Protein AF-A0AAW8FX97-F1 (afdb_monomer_lite)

InterPro domains:
  IPR025711 PepSY domain [PF03413] (99-165)

pLDDT: mean 86.48, std 13.55, range [37.0, 98.06]

Organism: NCBI:txid58343

Structure (mmCIF, N/CA/C/O backbone):
data_AF-A0AAW8FX97-F1
#
_entry.id   AF-A0AAW8FX97-F1
#
loop_
_atom_site.group_PDB
_atom_site.id
_atom_site.type_symbol
_atom_site.label_atom_id
_atom_site.label_alt_id
_atom_site.label_comp_id
_atom_site.label_asym_id
_atom_site.label_entity_id
_atom_site.label_seq_id
_atom_site.pdbx_PDB_ins_code
_atom_site.Cartn_x
_atom_site.Cartn_y
_atom_site.Cartn_z
_atom_site.occupancy
_atom_site.B_iso_or_equiv
_atom_site.auth_seq_id
_atom_site.auth_comp_id
_atom_site.auth_asym_id
_atom_site.auth_atom_id
_atom_site.pdbx_PDB_model_num
ATOM 1 N N . MET A 1 1 ? 37.897 -12.366 -29.169 1.00 37.00 1 MET A N 1
ATOM 2 C CA . MET A 1 1 ? 37.181 -12.340 -27.876 1.00 37.00 1 MET A CA 1
ATOM 3 C C . MET A 1 1 ? 36.766 -10.906 -27.599 1.00 37.00 1 MET A C 1
ATOM 5 O O . MET A 1 1 ? 37.643 -10.086 -27.374 1.00 37.00 1 MET A O 1
ATOM 9 N N . ARG A 1 2 ? 35.472 -10.577 -27.698 1.00 37.03 2 ARG A N 1
ATOM 10 C CA . ARG A 1 2 ? 34.948 -9.318 -27.146 1.00 37.03 2 ARG A CA 1
ATOM 11 C C . ARG A 1 2 ? 34.886 -9.496 -25.631 1.00 37.03 2 ARG A C 1
ATOM 13 O O . ARG A 1 2 ? 34.321 -10.490 -25.183 1.00 37.03 2 ARG A O 1
ATOM 20 N N . GLN A 1 3 ? 35.508 -8.594 -24.878 1.00 39.25 3 GLN A N 1
ATOM 21 C CA . GLN A 1 3 ? 35.280 -8.499 -23.439 1.00 39.25 3 GLN A CA 1
ATOM 22 C C . GLN A 1 3 ? 33.790 -8.229 -23.212 1.00 39.25 3 GLN A C 1
ATOM 24 O O . GLN A 1 3 ? 33.227 -7.335 -23.845 1.00 39.25 3 GLN A O 1
ATOM 29 N N . ALA A 1 4 ? 33.159 -9.023 -22.349 1.00 41.22 4 ALA A N 1
ATOM 30 C CA . ALA A 1 4 ? 31.892 -8.648 -21.749 1.00 41.22 4 ALA A CA 1
ATOM 31 C C . ALA A 1 4 ? 32.165 -7.388 -20.918 1.00 41.22 4 ALA A C 1
ATOM 33 O O . ALA A 1 4 ? 32.989 -7.428 -20.006 1.00 41.22 4 ALA A O 1
ATOM 34 N N . GLN A 1 5 ? 31.560 -6.260 -21.288 1.00 44.06 5 GLN A N 1
ATOM 35 C CA . GLN A 1 5 ? 31.453 -5.140 -20.360 1.00 44.06 5 GLN A CA 1
ATOM 36 C C . GLN A 1 5 ? 30.650 -5.638 -19.157 1.00 44.06 5 GLN A C 1
ATOM 38 O O . GLN A 1 5 ? 29.579 -6.216 -19.349 1.00 44.06 5 GLN A O 1
ATOM 43 N N . ASP A 1 6 ? 31.165 -5.424 -17.947 1.00 42.94 6 ASP A N 1
ATOM 44 C CA . ASP A 1 6 ? 30.379 -5.562 -16.723 1.00 42.94 6 ASP A CA 1
ATOM 45 C C . ASP A 1 6 ? 29.140 -4.667 -16.856 1.00 42.94 6 ASP A C 1
ATOM 47 O O . ASP A 1 6 ? 29.234 -3.437 -16.828 1.00 42.94 6 ASP A O 1
ATOM 51 N N . SER A 1 7 ? 27.967 -5.276 -17.058 1.00 52.16 7 SER A N 1
ATOM 52 C CA . SER A 1 7 ? 26.721 -4.555 -17.357 1.00 52.16 7 SER A CA 1
ATOM 53 C C . SER A 1 7 ? 26.164 -3.779 -16.157 1.00 52.16 7 SER A C 1
ATOM 55 O O . SER A 1 7 ? 25.128 -3.134 -16.268 1.00 52.16 7 SER A O 1
ATOM 57 N N . THR A 1 8 ? 26.844 -3.828 -15.011 1.00 53.19 8 THR A N 1
ATOM 58 C CA . THR A 1 8 ? 26.441 -3.214 -13.740 1.00 53.19 8 THR A CA 1
ATOM 59 C C . THR A 1 8 ? 27.075 -1.839 -13.504 1.00 53.19 8 THR A C 1
ATOM 61 O O . THR A 1 8 ? 26.704 -1.156 -12.558 1.00 53.19 8 THR A O 1
ATOM 64 N N . SER A 1 9 ? 28.011 -1.388 -14.349 1.00 54.38 9 SER A N 1
ATOM 65 C CA . SER A 1 9 ? 28.790 -0.151 -14.122 1.00 54.38 9 SER A CA 1
ATOM 66 C C . SER A 1 9 ? 28.635 0.895 -15.238 1.00 54.38 9 SER A C 1
ATOM 68 O O . SER A 1 9 ? 29.608 1.525 -15.644 1.00 54.38 9 SER A O 1
ATOM 70 N N . GLY A 1 10 ? 27.423 1.061 -15.779 1.00 61.31 10 GLY A N 1
ATOM 71 C CA . GLY A 1 10 ? 27.121 2.076 -16.801 1.00 61.31 10 GLY A CA 1
ATOM 72 C C . GLY A 1 10 ? 26.623 3.409 -16.225 1.00 61.31 10 GLY A C 1
ATOM 73 O O . GLY A 1 10 ? 26.049 3.445 -15.133 1.00 61.31 10 GLY A O 1
ATOM 74 N N . GLU A 1 11 ? 26.807 4.495 -16.974 1.00 71.56 11 GLU A N 1
ATOM 75 C CA . GLU A 1 11 ? 26.239 5.814 -16.672 1.00 71.56 11 GLU A CA 1
ATOM 76 C C . GLU A 1 11 ? 24.703 5.783 -16.773 1.00 71.56 11 GLU A C 1
ATOM 78 O O . GLU A 1 11 ? 24.138 5.132 -17.657 1.00 71.56 11 GLU A O 1
ATOM 83 N N . LEU A 1 12 ? 24.017 6.455 -15.842 1.00 74.00 12 LEU A N 1
ATOM 84 C CA . LEU A 1 12 ? 22.562 6.611 -15.898 1.00 74.00 12 LEU A CA 1
ATOM 85 C C . LEU A 1 12 ? 22.215 7.464 -17.112 1.00 74.00 12 LEU A C 1
ATOM 87 O O . LEU A 1 12 ? 22.712 8.578 -17.233 1.00 74.00 12 LEU A O 1
ATOM 91 N N . SER A 1 13 ? 21.369 6.941 -17.993 1.00 81.44 13 SER A N 1
ATOM 92 C CA . SER A 1 13 ? 21.029 7.630 -19.242 1.00 81.44 13 SER A CA 1
ATOM 93 C C . SER A 1 13 ? 19.613 8.194 -19.238 1.00 81.44 13 SER A C 1
ATOM 95 O O . SER A 1 13 ? 19.332 9.055 -20.060 1.00 81.44 13 SER A O 1
ATOM 97 N N . LEU A 1 14 ? 18.752 7.732 -18.322 1.00 86.06 14 LEU A N 1
ATOM 98 C CA . LEU A 1 14 ? 17.363 8.167 -18.218 1.00 86.06 14 LEU A CA 1
ATOM 99 C C . LEU A 1 14 ? 17.060 8.863 -16.887 1.00 86.06 14 LEU A C 1
ATOM 101 O O . LEU A 1 14 ? 17.427 8.390 -15.793 1.00 86.06 14 LEU A O 1
ATOM 105 N N . ASP A 1 15 ? 16.330 9.970 -16.987 1.00 89.62 15 ASP A N 1
ATOM 106 C CA . ASP A 1 15 ? 15.692 10.616 -15.846 1.00 89.62 15 ASP A CA 1
ATOM 107 C C . ASP A 1 15 ? 14.381 9.912 -15.435 1.00 89.62 15 ASP A C 1
ATOM 109 O O . ASP A 1 15 ? 13.946 8.934 -16.045 1.00 89.62 15 ASP A O 1
ATOM 113 N N . ALA A 1 16 ? 13.763 10.371 -14.343 1.00 88.88 16 ALA A N 1
ATOM 114 C CA . ALA A 1 16 ? 12.542 9.759 -13.815 1.00 88.88 16 ALA A CA 1
ATOM 115 C C . ALA A 1 16 ? 11.351 9.857 -14.788 1.00 88.88 16 ALA A C 1
ATOM 117 O O . ALA A 1 16 ? 10.548 8.929 -14.886 1.00 88.88 16 ALA A O 1
ATOM 118 N N . ALA A 1 17 ? 11.237 10.956 -15.540 1.00 92.12 17 ALA A N 1
ATOM 119 C CA . ALA A 1 17 ? 10.146 11.149 -16.488 1.00 92.12 17 ALA A CA 1
ATOM 120 C C . ALA A 1 17 ? 10.302 10.227 -17.704 1.00 92.12 17 ALA A C 1
ATOM 122 O O . ALA A 1 17 ? 9.324 9.625 -18.146 1.00 92.12 17 ALA A O 1
ATOM 123 N N . GLU A 1 18 ? 11.525 10.068 -18.207 1.00 93.75 18 GLU A N 1
ATOM 124 C CA . GLU A 1 18 ? 11.837 9.157 -19.309 1.00 93.75 18 GLU A CA 1
ATOM 125 C C . GLU A 1 18 ? 11.633 7.691 -18.913 1.00 93.75 18 GLU A C 1
ATOM 127 O O . GLU A 1 18 ? 11.026 6.922 -19.661 1.00 93.75 18 GLU A O 1
ATOM 132 N N . VAL A 1 19 ? 12.072 7.310 -17.710 1.00 93.94 19 VAL A N 1
ATOM 133 C CA . VAL A 1 19 ? 11.829 5.979 -17.136 1.00 93.94 19 VAL A CA 1
ATOM 134 C C . VAL A 1 19 ? 10.333 5.693 -17.034 1.00 93.94 19 VAL A C 1
ATOM 136 O O . VAL A 1 19 ? 9.871 4.631 -17.457 1.00 93.94 19 VAL A O 1
ATOM 139 N N . ARG A 1 20 ? 9.562 6.650 -16.509 1.00 94.06 20 ARG A N 1
ATOM 140 C CA . ARG A 1 20 ? 8.112 6.521 -16.392 1.00 94.06 20 ARG A CA 1
ATOM 141 C C . ARG A 1 20 ? 7.444 6.393 -17.756 1.00 94.06 20 ARG A C 1
ATOM 143 O O . ARG A 1 20 ? 6.629 5.495 -17.932 1.00 94.06 20 ARG A O 1
ATOM 150 N N . ALA A 1 21 ? 7.813 7.230 -18.724 1.00 94.12 21 ALA A N 1
ATOM 151 C CA . ALA A 1 21 ? 7.265 7.170 -20.076 1.00 94.12 21 ALA A CA 1
ATOM 152 C C . ALA A 1 21 ? 7.551 5.817 -20.752 1.00 94.12 21 ALA A C 1
ATOM 154 O O . ALA A 1 21 ? 6.646 5.217 -21.333 1.00 94.12 21 ALA A O 1
ATOM 155 N N . ALA A 1 22 ? 8.777 5.297 -20.622 1.00 94.44 22 ALA A N 1
ATOM 156 C CA . ALA A 1 22 ? 9.146 3.981 -21.143 1.00 94.44 22 ALA A CA 1
ATOM 157 C C . ALA A 1 22 ? 8.319 2.856 -20.497 1.00 94.44 22 ALA A C 1
ATOM 159 O O . ALA A 1 22 ? 7.836 1.951 -21.185 1.00 94.44 22 ALA A O 1
ATOM 160 N N . ALA A 1 23 ? 8.111 2.931 -19.180 1.00 95.62 23 ALA A N 1
ATOM 161 C CA . ALA A 1 23 ? 7.300 1.965 -18.456 1.00 95.62 23 ALA A CA 1
ATOM 162 C C . ALA A 1 23 ? 5.820 2.033 -18.870 1.00 95.62 23 ALA A C 1
ATOM 164 O O . ALA A 1 23 ? 5.229 1.000 -19.176 1.00 95.62 23 ALA A O 1
ATOM 165 N N . GLU A 1 24 ? 5.231 3.229 -18.948 1.00 95.69 24 GLU A N 1
ATOM 166 C CA . GLU A 1 24 ? 3.843 3.439 -19.380 1.00 95.69 24 GLU A CA 1
ATOM 167 C C . GLU A 1 24 ? 3.616 2.950 -20.821 1.00 95.69 24 GLU A C 1
ATOM 169 O O . GLU A 1 24 ? 2.630 2.262 -21.091 1.00 95.69 24 GLU A O 1
ATOM 174 N N . GLU A 1 25 ? 4.550 3.207 -21.744 1.00 95.00 25 GLU A N 1
ATOM 175 C CA . GLU A 1 25 ? 4.487 2.689 -23.119 1.00 95.00 25 GLU A CA 1
ATOM 176 C C . GLU A 1 25 ? 4.553 1.152 -23.153 1.00 95.00 25 GLU A C 1
ATOM 178 O O . GLU A 1 25 ? 3.855 0.489 -23.932 1.00 95.00 25 GLU A O 1
ATOM 183 N N . PHE A 1 26 ? 5.412 0.551 -22.327 1.00 95.69 26 PHE A N 1
ATOM 184 C CA . PHE A 1 26 ? 5.534 -0.900 -22.251 1.00 95.69 26 PHE A CA 1
ATOM 185 C C . PHE A 1 26 ? 4.281 -1.543 -21.648 1.00 95.69 26 PHE A C 1
ATOM 187 O O . PHE A 1 26 ? 3.747 -2.498 -22.221 1.00 95.69 26 PHE A O 1
ATOM 194 N N . VAL A 1 27 ? 3.776 -1.012 -20.534 1.00 95.38 27 VAL A N 1
ATOM 195 C CA . VAL A 1 27 ? 2.569 -1.518 -19.871 1.00 95.38 27 VAL A CA 1
ATOM 196 C C . VAL A 1 27 ? 1.337 -1.296 -20.739 1.00 95.38 27 VAL A C 1
ATOM 198 O O . VAL A 1 27 ? 0.537 -2.214 -20.871 1.00 95.38 27 VAL A O 1
ATOM 201 N N . GLY A 1 28 ? 1.200 -0.159 -21.420 1.00 93.94 28 GLY A N 1
ATOM 202 C CA . GLY A 1 28 ? 0.078 0.078 -22.333 1.00 93.94 28 GLY A CA 1
ATOM 203 C C . GLY A 1 28 ? -0.035 -0.974 -23.445 1.00 93.94 28 GLY A C 1
ATOM 204 O O . GLY A 1 28 ? -1.135 -1.279 -23.903 1.00 93.94 28 GLY A O 1
ATOM 205 N N . ARG A 1 29 ? 1.091 -1.579 -23.847 1.00 93.56 29 ARG A N 1
ATOM 206 C CA . ARG A 1 29 ? 1.134 -2.657 -24.849 1.00 93.56 29 ARG A CA 1
ATOM 207 C C . ARG A 1 29 ? 0.975 -4.061 -24.265 1.00 93.56 29 ARG A C 1
ATOM 209 O O . ARG A 1 29 ? 0.482 -4.938 -24.969 1.00 93.56 29 ARG A O 1
ATOM 216 N N . ASN A 1 30 ? 1.405 -4.289 -23.022 1.00 92.94 30 ASN A N 1
ATOM 217 C CA . ASN A 1 30 ? 1.583 -5.640 -22.466 1.00 92.94 30 ASN A CA 1
ATOM 218 C C . ASN A 1 30 ? 0.804 -5.913 -21.165 1.00 92.94 30 ASN A C 1
ATOM 220 O O . ASN A 1 30 ? 0.699 -7.063 -20.746 1.00 92.94 30 ASN A O 1
ATOM 224 N N . GLY A 1 31 ? 0.274 -4.883 -20.510 1.00 85.75 31 GLY A N 1
ATOM 225 C CA . GLY A 1 31 ? -0.388 -4.932 -19.209 1.00 85.75 31 GLY A CA 1
ATOM 226 C C . GLY A 1 31 ? -1.912 -4.969 -19.342 1.00 85.75 31 GLY A C 1
ATOM 227 O O . GLY A 1 31 ? -2.536 -3.923 -19.529 1.00 85.75 31 GLY A O 1
ATOM 228 N N . PRO A 1 32 ? -2.559 -6.142 -19.235 1.00 82.06 32 PRO A N 1
ATOM 229 C CA . PRO A 1 32 ? -4.001 -6.241 -19.406 1.00 82.06 32 PRO A CA 1
ATOM 230 C C . PRO A 1 32 ? -4.755 -5.475 -18.312 1.00 82.06 32 PRO A C 1
ATOM 232 O O . PRO A 1 32 ? -4.614 -5.748 -17.122 1.00 82.06 32 PRO A O 1
ATOM 235 N N . GLY A 1 33 ? -5.623 -4.551 -18.729 1.00 84.94 33 GLY A N 1
ATOM 236 C CA . GLY A 1 33 ? -6.518 -3.821 -17.830 1.00 84.94 33 GLY A CA 1
ATOM 237 C C . GLY A 1 33 ? -5.849 -2.741 -16.979 1.00 84.94 33 GLY A C 1
ATOM 238 O O . GLY A 1 33 ? -6.487 -2.290 -16.030 1.00 84.94 33 GLY A O 1
ATOM 239 N N . TRP A 1 34 ? -4.610 -2.359 -17.302 1.00 93.69 34 TRP A N 1
ATOM 240 C CA . TRP A 1 34 ? -3.951 -1.160 -16.785 1.00 93.69 34 TRP A CA 1
ATOM 241 C C . TRP A 1 34 ? -4.505 0.106 -17.446 1.00 93.69 34 TRP A C 1
ATOM 243 O O . TRP A 1 34 ? -5.026 0.057 -18.563 1.00 93.69 34 TRP A O 1
ATOM 253 N N . SER A 1 35 ? -4.360 1.241 -16.766 1.00 91.00 35 SER A N 1
ATOM 254 C CA . SER A 1 35 ? -4.657 2.557 -17.315 1.00 91.00 35 SER A CA 1
ATOM 255 C C . SER A 1 35 ? -3.704 3.608 -16.742 1.00 91.00 35 SER A C 1
ATOM 257 O O . SER A 1 35 ? -3.251 3.498 -15.603 1.00 91.00 35 SER A O 1
ATOM 259 N N . ALA A 1 36 ? -3.401 4.632 -17.542 1.00 89.50 36 ALA A N 1
ATOM 260 C CA . ALA A 1 36 ? -2.467 5.703 -17.188 1.00 89.50 36 ALA A CA 1
ATOM 261 C C . ALA A 1 36 ? -2.997 6.651 -16.094 1.00 89.50 36 ALA A C 1
ATOM 263 O O . ALA A 1 36 ? -2.241 7.450 -15.551 1.00 89.50 36 ALA A O 1
ATOM 264 N N . ASP A 1 37 ? -4.289 6.568 -15.771 1.00 90.75 37 ASP A N 1
ATOM 265 C CA . ASP A 1 37 ? -4.933 7.311 -14.682 1.00 90.75 37 ASP A CA 1
ATOM 266 C C . ASP A 1 37 ? -4.771 6.642 -13.307 1.00 90.75 37 ASP A C 1
ATOM 268 O O . ASP A 1 37 ? -5.193 7.209 -12.300 1.00 90.75 37 ASP A O 1
ATOM 272 N N . TRP A 1 38 ? -4.169 5.450 -13.242 1.00 93.69 38 TRP A N 1
ATOM 273 C CA . TRP A 1 38 ? -3.890 4.775 -11.977 1.00 93.69 38 TRP A CA 1
ATOM 274 C C . TRP A 1 38 ? -2.827 5.527 -11.180 1.00 93.69 38 TRP A C 1
ATOM 276 O O . TRP A 1 38 ? -1.859 6.055 -11.735 1.00 93.69 38 TRP A O 1
ATOM 286 N N . GLU A 1 39 ? -2.979 5.522 -9.858 1.00 91.69 39 GLU A N 1
ATOM 287 C CA . GLU A 1 39 ? -1.964 6.062 -8.963 1.00 91.69 39 GLU A CA 1
ATOM 288 C C . GLU A 1 39 ? -0.683 5.244 -9.103 1.00 91.69 39 GLU A C 1
ATOM 290 O O . GLU A 1 39 ? -0.724 4.011 -9.125 1.00 91.69 39 GLU A O 1
ATOM 295 N N . VAL A 1 40 ? 0.454 5.935 -9.196 1.00 93.56 40 VAL A N 1
ATOM 296 C CA . VAL A 1 40 ? 1.766 5.306 -9.336 1.00 93.56 40 VAL A CA 1
ATOM 297 C C . VAL A 1 40 ? 2.667 5.666 -8.169 1.00 93.56 40 VAL A C 1
ATOM 299 O O . VAL A 1 40 ? 2.788 6.832 -7.791 1.00 93.56 40 VAL A O 1
ATOM 302 N N . ALA A 1 41 ? 3.325 4.650 -7.628 1.00 91.88 41 ALA A N 1
ATOM 303 C CA . ALA A 1 41 ? 4.464 4.794 -6.742 1.00 91.88 41 ALA A CA 1
ATOM 304 C C . ALA A 1 41 ? 5.745 4.461 -7.512 1.00 91.88 41 ALA A C 1
ATOM 306 O O . ALA A 1 41 ? 5.771 3.516 -8.303 1.00 91.88 41 ALA A O 1
ATOM 307 N N . GLU A 1 42 ? 6.797 5.234 -7.262 1.00 92.00 42 GLU A N 1
ATOM 308 C CA . GLU A 1 42 ? 8.121 5.050 -7.851 1.00 92.00 42 GLU A CA 1
ATOM 309 C C . GLU A 1 42 ? 9.146 4.828 -6.736 1.00 92.00 42 GLU A C 1
ATOM 311 O O . GLU A 1 42 ? 9.176 5.571 -5.753 1.00 92.00 42 GLU A O 1
ATOM 316 N N . GLU A 1 43 ? 9.984 3.806 -6.889 1.00 90.38 43 GLU A N 1
ATOM 317 C CA . GLU A 1 43 ? 11.031 3.450 -5.935 1.00 90.38 43 GLU A CA 1
ATOM 318 C C . GLU A 1 43 ? 12.315 3.071 -6.681 1.00 90.38 43 GLU A C 1
ATOM 320 O O . GLU A 1 43 ? 12.288 2.343 -7.671 1.00 90.38 43 GLU A O 1
ATOM 325 N N . SER A 1 44 ? 13.467 3.552 -6.212 1.00 85.19 44 SER A N 1
ATOM 326 C CA . SER A 1 44 ? 14.758 3.051 -6.698 1.00 85.19 44 SER A CA 1
ATOM 327 C C . SER A 1 44 ? 15.070 1.729 -6.007 1.00 85.19 44 SER A C 1
ATOM 329 O O . SER A 1 44 ? 15.153 1.691 -4.780 1.00 85.19 44 SER A O 1
ATOM 331 N N . VAL A 1 45 ? 15.274 0.665 -6.782 1.00 83.62 45 VAL A N 1
ATOM 332 C CA . VAL A 1 45 ? 15.566 -0.676 -6.259 1.00 83.62 45 VAL A CA 1
ATOM 333 C C . VAL A 1 45 ? 16.939 -1.152 -6.716 1.00 83.62 45 VAL A C 1
ATOM 335 O O . VAL A 1 45 ? 17.427 -0.801 -7.790 1.00 83.62 45 VAL A O 1
ATOM 338 N N . SER A 1 46 ? 17.586 -1.948 -5.869 1.00 82.62 46 SER A N 1
ATOM 339 C CA . SER A 1 46 ? 18.880 -2.564 -6.151 1.00 82.62 46 SER A CA 1
ATOM 340 C C . SER A 1 46 ? 18.812 -4.025 -5.729 1.00 82.62 46 SER A C 1
ATOM 342 O O . SER A 1 46 ? 18.647 -4.314 -4.543 1.00 82.62 46 SER A O 1
ATOM 344 N N . HIS A 1 47 ? 18.915 -4.940 -6.693 1.00 79.62 47 HIS A N 1
ATOM 345 C CA . HIS A 1 47 ? 18.962 -6.381 -6.426 1.00 79.62 47 HIS A CA 1
ATOM 346 C C . HIS A 1 47 ? 20.406 -6.844 -6.245 1.00 79.62 47 HIS A C 1
ATOM 348 O O . HIS A 1 47 ? 20.691 -7.722 -5.429 1.00 79.62 47 HIS A O 1
ATOM 354 N N . VAL A 1 48 ? 21.332 -6.214 -6.971 1.00 77.19 48 VAL A N 1
ATOM 355 C CA . VAL A 1 48 ? 22.779 -6.378 -6.828 1.00 77.19 48 VAL A CA 1
ATOM 356 C C . VAL A 1 48 ? 23.512 -5.035 -6.839 1.00 77.19 48 VAL A C 1
ATOM 358 O O . VAL A 1 48 ? 23.004 -4.005 -7.290 1.00 77.19 48 VAL A O 1
ATOM 361 N N . ALA A 1 49 ? 24.750 -5.045 -6.339 1.00 72.00 49 ALA A N 1
ATOM 362 C CA . ALA A 1 49 ? 25.598 -3.861 -6.324 1.00 72.00 49 ALA A CA 1
ATOM 363 C C . ALA A 1 49 ? 25.820 -3.329 -7.751 1.00 72.00 49 ALA A C 1
ATOM 365 O O . ALA A 1 49 ? 26.284 -4.055 -8.629 1.00 72.00 49 ALA A O 1
ATOM 366 N N . GLY A 1 50 ? 25.511 -2.047 -7.957 1.00 70.62 50 GLY A N 1
ATOM 367 C CA . GLY A 1 50 ? 25.613 -1.385 -9.260 1.00 70.62 50 GLY A CA 1
ATOM 368 C C . GLY A 1 50 ? 24.320 -1.394 -10.080 1.00 70.62 50 GLY A C 1
ATOM 369 O O . GLY A 1 50 ? 24.281 -0.780 -11.147 1.00 70.62 50 GLY A O 1
ATOM 370 N N . ASP A 1 51 ? 23.240 -2.012 -9.602 1.00 80.12 51 ASP A N 1
ATOM 371 C CA . ASP A 1 51 ? 21.944 -1.881 -10.266 1.00 80.12 51 ASP A CA 1
ATOM 372 C C . ASP A 1 51 ? 21.482 -0.424 -10.316 1.00 80.12 51 ASP A C 1
ATOM 374 O O . ASP A 1 51 ? 21.634 0.349 -9.369 1.00 80.12 51 ASP A O 1
ATOM 378 N N . ALA A 1 52 ? 20.912 -0.064 -11.459 1.00 86.19 52 ALA A N 1
ATOM 379 C CA . ALA A 1 52 ? 20.288 1.223 -11.696 1.00 86.19 52 ALA A CA 1
ATOM 380 C C . ALA A 1 52 ? 18.859 0.974 -12.158 1.00 86.19 52 ALA A C 1
ATOM 382 O O . ALA A 1 52 ? 18.533 1.194 -13.322 1.00 86.19 52 ALA A O 1
ATOM 383 N N . VAL A 1 53 ? 18.037 0.444 -11.259 1.00 91.50 53 VAL A N 1
ATOM 384 C CA . VAL A 1 53 ? 16.677 0.018 -11.575 1.00 91.50 53 VAL A CA 1
ATOM 385 C C . VAL A 1 53 ? 15.682 0.915 -10.854 1.00 91.50 53 VAL A C 1
ATOM 387 O O . VAL A 1 53 ? 15.828 1.214 -9.668 1.00 91.50 53 VAL A O 1
ATOM 390 N N . THR A 1 54 ? 14.660 1.343 -11.585 1.00 94.50 54 THR A N 1
ATOM 391 C CA . THR A 1 54 ? 13.477 1.976 -11.004 1.00 94.50 54 THR A CA 1
ATOM 392 C C . THR A 1 54 ? 12.327 0.984 -11.038 1.00 94.50 54 THR A C 1
ATOM 394 O O . THR A 1 54 ? 11.987 0.455 -12.097 1.00 94.50 54 THR A O 1
ATOM 397 N N . LEU A 1 55 ? 11.719 0.759 -9.880 1.00 95.88 55 LEU A N 1
ATOM 398 C CA . LEU A 1 55 ? 10.463 0.051 -9.717 1.00 95.88 55 LEU A CA 1
ATOM 399 C C . LEU A 1 55 ? 9.314 1.057 -9.813 1.00 95.88 55 LEU A C 1
ATOM 401 O O . LEU A 1 55 ? 9.277 2.037 -9.070 1.00 95.88 55 LEU A O 1
ATOM 405 N N . LEU A 1 56 ? 8.355 0.797 -10.695 1.00 96.62 56 LEU A N 1
ATOM 406 C CA . LEU A 1 56 ? 7.097 1.528 -10.765 1.00 96.62 56 LEU A CA 1
ATOM 407 C C . LEU A 1 56 ? 5.947 0.584 -10.441 1.00 96.62 56 LEU A C 1
ATOM 409 O O . LEU A 1 56 ? 5.876 -0.528 -10.970 1.00 96.62 56 LEU A O 1
ATOM 413 N N . ARG A 1 57 ? 5.033 1.039 -9.588 1.00 95.44 57 ARG A N 1
ATOM 414 C CA . ARG A 1 57 ? 3.859 0.281 -9.158 1.00 95.44 57 ARG A CA 1
ATOM 415 C C . ARG A 1 57 ? 2.603 1.113 -9.360 1.00 95.44 57 ARG A C 1
ATOM 417 O O . ARG A 1 57 ? 2.442 2.133 -8.698 1.00 95.44 57 ARG A O 1
ATOM 424 N N . TRP A 1 58 ? 1.701 0.651 -10.221 1.00 95.62 58 TRP A N 1
ATOM 425 C CA . TRP A 1 58 ? 0.392 1.259 -10.447 1.00 95.62 58 TRP A CA 1
ATOM 426 C C . TRP A 1 58 ? -0.707 0.484 -9.735 1.00 95.62 58 TRP A C 1
ATOM 428 O O . TRP A 1 58 ? -0.806 -0.736 -9.901 1.00 95.62 58 TRP A O 1
ATOM 438 N N . ARG A 1 59 ? -1.594 1.198 -9.040 1.00 92.56 59 ARG A N 1
ATOM 439 C CA . ARG A 1 59 ? -2.865 0.656 -8.542 1.00 92.56 59 ARG A CA 1
ATOM 440 C C . ARG A 1 59 ? -4.018 1.598 -8.899 1.00 92.56 59 ARG A C 1
ATOM 442 O O . ARG A 1 59 ? -3.863 2.812 -8.784 1.00 92.56 59 ARG A O 1
ATOM 449 N N . PRO A 1 60 ? -5.179 1.068 -9.322 1.00 92.44 60 PRO A N 1
ATOM 450 C CA . PRO A 1 60 ? -6.357 1.901 -9.496 1.00 92.44 60 PRO A CA 1
ATOM 451 C C . PRO A 1 60 ? -6.827 2.408 -8.137 1.00 92.44 60 PRO A C 1
ATOM 453 O O . PRO A 1 60 ? -6.609 1.743 -7.127 1.00 92.44 60 PRO A O 1
ATOM 456 N N . THR A 1 61 ? -7.566 3.511 -8.131 1.00 90.19 61 THR A N 1
ATOM 457 C CA . THR A 1 61 ? -8.346 3.933 -6.965 1.00 90.19 61 THR A CA 1
ATOM 458 C C . THR A 1 61 ? -9.817 3.630 -7.228 1.00 90.19 61 THR A C 1
ATOM 460 O O . THR A 1 61 ? -10.422 4.138 -8.168 1.00 90.19 61 THR A O 1
ATOM 463 N N . GLU A 1 62 ? -10.406 2.772 -6.401 1.00 86.81 62 GLU A N 1
ATOM 464 C CA . GLU A 1 62 ? -11.790 2.313 -6.497 1.00 86.81 62 GLU A CA 1
ATOM 465 C C . GLU A 1 62 ? -12.532 2.719 -5.221 1.00 86.81 62 GLU A C 1
ATOM 467 O O . GLU A 1 62 ? -12.132 2.347 -4.120 1.00 86.81 62 GLU A O 1
ATOM 472 N N . ALA A 1 63 ? -13.609 3.498 -5.357 1.00 84.38 63 ALA A N 1
ATOM 473 C CA . ALA A 1 63 ? -14.381 4.018 -4.220 1.00 84.38 63 ALA A CA 1
ATOM 474 C C . ALA A 1 63 ? -13.526 4.750 -3.155 1.00 84.38 63 ALA A C 1
ATOM 476 O O . ALA A 1 63 ? -13.841 4.716 -1.971 1.00 84.38 63 ALA A O 1
ATOM 477 N N . GLY A 1 64 ? -12.445 5.418 -3.574 1.00 85.62 64 GLY A N 1
ATOM 478 C CA . GLY A 1 64 ? -11.537 6.135 -2.668 1.00 85.62 64 GLY A CA 1
ATOM 479 C C . GLY A 1 64 ? -10.522 5.243 -1.943 1.00 85.62 64 GLY A C 1
ATOM 480 O O . GLY A 1 64 ? -9.850 5.710 -1.025 1.00 85.62 64 GLY A O 1
ATOM 481 N N . HIS A 1 65 ? -10.392 3.975 -2.338 1.00 86.56 65 HIS A N 1
ATOM 482 C CA . HIS A 1 65 ? -9.420 3.035 -1.783 1.00 86.56 65 HIS A CA 1
ATOM 483 C C . HIS A 1 65 ? -8.536 2.445 -2.884 1.00 86.56 65 HIS A C 1
ATOM 485 O O . HIS A 1 65 ? -8.992 2.328 -4.024 1.00 86.56 65 HIS A O 1
ATOM 491 N N . PRO A 1 66 ? -7.302 2.011 -2.567 1.00 87.94 66 PRO A N 1
ATOM 492 C CA . PRO A 1 66 ? -6.498 1.243 -3.505 1.00 87.94 66 PRO A CA 1
ATOM 493 C C . PRO A 1 66 ? -7.296 0.037 -4.002 1.00 87.94 66 PRO A C 1
ATOM 495 O O . PRO A 1 66 ? -7.791 -0.769 -3.216 1.00 87.94 66 PRO A O 1
ATOM 498 N N . GLY A 1 67 ? -7.450 -0.085 -5.310 1.00 88.50 67 GLY A N 1
ATOM 499 C CA . GLY A 1 67 ? -8.143 -1.186 -5.952 1.00 88.50 67 GLY A CA 1
ATOM 500 C C . GLY A 1 67 ? -7.324 -2.468 -5.890 1.00 88.50 67 GLY A C 1
ATOM 501 O O . GL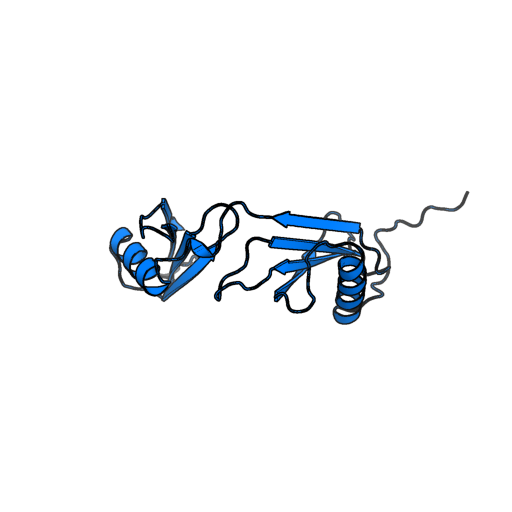Y A 1 67 ? -6.156 -2.491 -5.504 1.00 88.50 67 GLY A O 1
ATOM 502 N N . VAL A 1 68 ? -7.943 -3.572 -6.280 1.00 90.25 68 VAL A N 1
ATOM 503 C CA . VAL A 1 68 ? -7.418 -4.929 -6.038 1.00 90.25 68 VAL A CA 1
ATOM 504 C C . VAL A 1 68 ? -6.397 -5.366 -7.081 1.00 90.25 68 VAL A C 1
ATOM 506 O O . VAL A 1 68 ? -5.878 -6.473 -7.025 1.00 90.25 68 VAL A O 1
ATOM 509 N N . ARG A 1 69 ? -6.167 -4.539 -8.097 1.00 91.50 69 ARG A N 1
ATOM 510 C CA . ARG A 1 69 ? -5.218 -4.803 -9.175 1.00 91.50 69 ARG A CA 1
ATOM 511 C C . ARG A 1 69 ? -3.955 -4.004 -8.929 1.00 91.50 69 ARG A C 1
ATOM 513 O O . ARG A 1 69 ? -4.025 -2.874 -8.457 1.00 91.50 69 ARG A O 1
ATOM 520 N N . GLU A 1 70 ? -2.827 -4.583 -9.295 1.00 93.81 70 GLU A N 1
ATOM 521 C CA . GLU A 1 70 ? -1.540 -3.910 -9.261 1.00 93.81 70 GLU A CA 1
ATOM 522 C C . GLU A 1 70 ? -0.737 -4.304 -10.492 1.00 93.81 70 GLU A C 1
ATOM 524 O O . GLU A 1 70 ? -0.658 -5.483 -10.844 1.00 93.81 70 GLU A O 1
ATOM 529 N N . VAL A 1 71 ? -0.133 -3.313 -11.138 1.00 96.06 71 VAL A N 1
ATOM 530 C CA . VAL A 1 71 ? 0.900 -3.547 -12.141 1.00 96.06 71 VAL A CA 1
ATOM 531 C C . VAL A 1 71 ? 2.219 -3.056 -11.584 1.00 96.06 71 VAL A C 1
ATOM 533 O O . VAL A 1 71 ? 2.311 -1.917 -11.146 1.00 96.06 71 VAL A O 1
ATOM 536 N N . THR A 1 72 ? 3.229 -3.914 -11.608 1.00 95.88 72 THR A N 1
ATOM 537 C CA . THR A 1 72 ? 4.591 -3.591 -11.189 1.00 95.88 72 THR A CA 1
ATOM 538 C C . THR A 1 72 ? 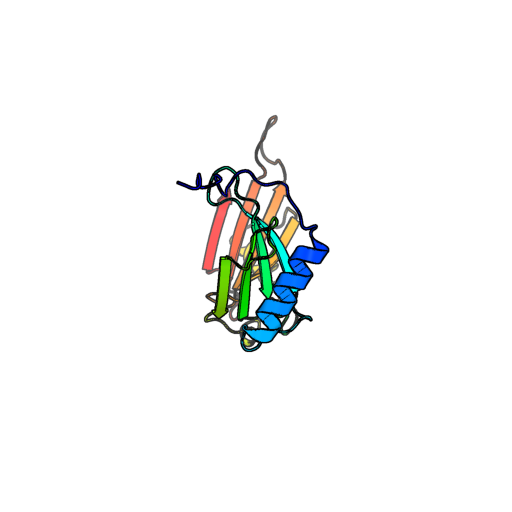5.537 -3.779 -12.365 1.00 95.88 72 THR A C 1
ATOM 540 O O . THR A 1 72 ? 5.478 -4.806 -13.044 1.00 95.88 72 THR A O 1
ATOM 543 N N . VAL A 1 73 ? 6.416 -2.807 -12.588 1.00 96.81 73 VAL A N 1
ATOM 544 C CA . VAL A 1 73 ? 7.450 -2.840 -13.624 1.00 96.81 73 VAL A CA 1
ATOM 545 C C . VAL A 1 73 ? 8.787 -2.440 -13.038 1.00 96.81 73 VAL A C 1
ATOM 547 O O . VAL A 1 73 ? 8.858 -1.494 -12.262 1.00 96.81 73 VAL A O 1
ATOM 550 N N . GLU A 1 74 ? 9.842 -3.125 -13.458 1.00 96.62 74 GLU A N 1
ATOM 551 C CA . GLU A 1 74 ? 11.213 -2.666 -13.249 1.00 96.62 74 GLU A CA 1
ATOM 552 C C . GLU A 1 74 ? 11.818 -2.210 -14.569 1.00 96.62 74 GLU A C 1
ATOM 554 O O . GLU A 1 74 ? 11.731 -2.917 -15.578 1.00 96.62 74 GLU A O 1
ATOM 559 N N . VAL A 1 75 ? 12.436 -1.031 -14.547 1.00 95.25 75 VAL A N 1
ATOM 560 C CA . VAL A 1 75 ? 13.113 -0.430 -15.696 1.00 95.25 75 VAL A CA 1
ATOM 561 C C . VAL A 1 75 ? 14.580 -0.215 -15.365 1.00 95.25 75 VAL A C 1
ATOM 563 O O . VAL A 1 75 ? 14.913 0.461 -14.389 1.00 95.25 75 VAL A O 1
ATOM 566 N N . ASP A 1 76 ? 15.463 -0.735 -16.212 1.00 92.69 76 ASP A N 1
ATOM 567 C CA . ASP A 1 76 ? 16.877 -0.378 -16.200 1.00 92.69 76 ASP A CA 1
ATOM 568 C C . ASP A 1 76 ? 17.039 1.071 -16.696 1.00 92.69 76 ASP A C 1
ATOM 570 O O . ASP A 1 76 ? 16.757 1.399 -17.849 1.00 92.69 76 ASP A O 1
ATOM 574 N N . ARG A 1 77 ? 17.522 1.960 -15.824 1.00 92.06 77 ARG A N 1
ATOM 575 C CA . ARG A 1 77 ? 17.664 3.403 -16.084 1.00 92.06 77 ARG A CA 1
ATOM 576 C C . ARG A 1 77 ? 18.781 3.766 -17.065 1.00 92.06 77 ARG A C 1
ATOM 578 O O . ARG A 1 77 ? 18.938 4.934 -17.420 1.00 92.06 77 ARG A O 1
ATOM 585 N N . ARG A 1 78 ? 19.622 2.815 -17.459 1.00 88.81 78 ARG A N 1
ATOM 586 C CA . ARG A 1 78 ? 20.707 3.041 -18.427 1.00 88.81 78 ARG A CA 1
ATOM 587 C C . ARG A 1 78 ? 20.217 2.811 -19.845 1.00 88.81 78 ARG A C 1
ATOM 589 O O . ARG A 1 78 ? 20.714 3.430 -20.775 1.00 88.81 78 ARG A O 1
ATOM 596 N N . THR A 1 79 ? 19.261 1.905 -20.007 1.00 88.44 79 THR A N 1
ATOM 597 C CA . THR A 1 79 ? 18.824 1.421 -21.321 1.00 88.44 79 THR A CA 1
ATOM 598 C C . THR A 1 79 ? 17.348 1.668 -21.606 1.00 88.44 79 THR A C 1
ATOM 600 O O . THR A 1 79 ? 16.944 1.618 -22.765 1.00 88.44 79 THR A O 1
ATOM 603 N N . GLY A 1 80 ? 16.536 1.900 -20.574 1.00 89.75 80 GLY A N 1
ATOM 604 C CA . GLY A 1 80 ? 15.076 1.920 -20.670 1.00 89.75 80 GLY A CA 1
ATOM 605 C C . GLY A 1 80 ? 14.462 0.533 -20.838 1.00 89.75 80 GLY A C 1
ATOM 606 O O . GLY A 1 80 ? 13.264 0.420 -21.092 1.00 89.75 80 GLY A O 1
ATOM 607 N N . ALA A 1 81 ? 15.260 -0.533 -20.725 1.00 91.62 81 ALA A N 1
ATOM 608 C CA . ALA A 1 81 ? 14.765 -1.890 -20.857 1.00 91.62 81 ALA A CA 1
ATOM 609 C C . ALA A 1 81 ? 13.913 -2.270 -19.642 1.00 91.62 81 ALA A C 1
ATOM 611 O O . ALA A 1 81 ? 14.334 -2.109 -18.496 1.00 91.62 81 ALA A O 1
ATOM 612 N N . VAL A 1 82 ? 12.734 -2.835 -19.901 1.00 93.75 82 VAL A N 1
ATOM 613 C CA . VAL A 1 82 ? 11.919 -3.462 -18.860 1.00 93.75 82 VAL A CA 1
ATOM 614 C C . VAL A 1 82 ? 12.517 -4.822 -18.515 1.00 93.75 82 VAL A C 1
ATOM 616 O O . VAL A 1 82 ? 12.573 -5.715 -19.362 1.00 93.75 82 VAL A O 1
ATOM 619 N N . THR A 1 83 ? 12.962 -4.977 -17.271 1.00 93.12 83 THR A N 1
ATOM 620 C CA . THR A 1 83 ? 13.567 -6.215 -16.753 1.00 93.12 83 THR A CA 1
ATOM 621 C C . THR A 1 83 ? 12.546 -7.110 -16.061 1.00 93.12 83 THR A C 1
ATOM 623 O O . THR A 1 83 ? 12.738 -8.324 -15.986 1.00 93.12 83 THR A O 1
ATOM 626 N N . TYR A 1 84 ? 11.438 -6.530 -15.598 1.00 94.12 84 TYR A N 1
ATOM 627 C CA . TYR A 1 84 ? 10.359 -7.242 -14.928 1.00 94.12 84 TYR A CA 1
ATOM 628 C C . TYR A 1 84 ? 9.007 -6.583 -15.203 1.00 94.12 84 TYR A C 1
ATOM 630 O O . TYR A 1 84 ? 8.889 -5.360 -15.207 1.00 94.12 84 TYR A O 1
ATOM 638 N N . LEU A 1 85 ? 7.979 -7.411 -15.393 1.00 95.06 85 LEU A N 1
ATOM 639 C CA . LEU A 1 85 ? 6.575 -7.013 -15.430 1.00 95.06 85 LEU A CA 1
ATOM 640 C C . LEU A 1 85 ? 5.767 -8.019 -14.612 1.00 95.06 85 LEU A C 1
ATOM 642 O O . LEU A 1 85 ? 5.849 -9.226 -14.840 1.00 95.06 85 LEU A O 1
ATOM 646 N N . SER A 1 86 ? 4.917 -7.510 -13.728 1.00 95.06 86 SER A N 1
ATOM 647 C CA . SER A 1 86 ? 3.879 -8.286 -13.061 1.00 95.06 86 SER A CA 1
ATOM 648 C C . SER A 1 86 ? 2.551 -7.554 -13.113 1.00 95.06 86 SER A C 1
ATOM 650 O O . SER A 1 86 ? 2.483 -6.356 -12.855 1.00 95.06 86 SER A O 1
ATOM 652 N N . ALA A 1 87 ? 1.494 -8.291 -13.443 1.00 94.06 87 ALA A N 1
ATOM 653 C CA . ALA A 1 87 ? 0.113 -7.847 -13.345 1.00 94.06 87 ALA A CA 1
ATOM 654 C C . ALA A 1 87 ? -0.592 -8.770 -12.351 1.00 94.06 87 ALA A C 1
ATOM 656 O O . ALA A 1 87 ? -0.970 -9.897 -12.680 1.00 94.06 87 ALA A O 1
ATOM 657 N N . ALA A 1 88 ? -0.711 -8.303 -11.116 1.00 92.12 88 ALA A N 1
ATOM 658 C CA . ALA A 1 88 ? -1.220 -9.076 -10.003 1.00 92.12 88 ALA A CA 1
ATOM 659 C C . ALA A 1 88 ? -2.613 -8.593 -9.586 1.00 92.12 88 ALA A C 1
ATOM 661 O O . ALA A 1 88 ? -3.036 -7.462 -9.849 1.00 92.12 88 ALA A O 1
ATOM 662 N N . ARG A 1 89 ? -3.351 -9.496 -8.943 1.00 90.56 89 ARG A N 1
ATOM 663 C CA . ARG A 1 89 ? -4.684 -9.225 -8.421 1.00 90.56 89 ARG A CA 1
ATOM 664 C C . ARG A 1 89 ? -4.797 -9.795 -7.014 1.00 90.56 89 ARG A C 1
ATOM 666 O O . ARG A 1 89 ? -4.638 -10.999 -6.830 1.00 90.56 89 ARG A O 1
ATOM 673 N N . GLY A 1 90 ? -5.103 -8.924 -6.064 1.00 86.50 90 GLY A N 1
ATOM 674 C CA . GLY A 1 90 ? -5.514 -9.280 -4.719 1.00 86.50 90 GLY A CA 1
ATOM 675 C C . GLY A 1 90 ? -6.809 -10.094 -4.700 1.00 86.50 90 GLY A C 1
ATOM 676 O O . GLY A 1 90 ? -7.560 -10.169 -5.678 1.00 86.50 90 GLY A O 1
ATOM 677 N N . THR A 1 91 ? -7.068 -10.731 -3.567 1.00 82.31 91 THR A N 1
ATOM 678 C CA . THR A 1 91 ? -8.228 -11.607 -3.362 1.00 82.31 91 THR A CA 1
ATOM 679 C C . THR A 1 91 ? -9.409 -10.886 -2.721 1.00 82.31 91 THR A C 1
ATOM 681 O O . THR A 1 91 ? -10.553 -11.313 -2.899 1.00 82.31 91 THR A O 1
ATOM 684 N N . ALA A 1 92 ? -9.163 -9.774 -2.028 1.00 74.25 92 ALA A N 1
ATOM 685 C CA . ALA A 1 92 ? -10.222 -8.949 -1.466 1.00 74.25 92 ALA A CA 1
ATOM 686 C C . ALA A 1 92 ? -10.833 -8.012 -2.512 1.00 74.25 92 ALA A C 1
ATOM 688 O O . ALA A 1 92 ? -10.282 -7.830 -3.589 1.00 74.25 92 ALA A O 1
ATOM 689 N N . GLY A 1 93 ? -12.005 -7.448 -2.210 1.00 69.56 93 GLY A N 1
ATOM 690 C CA . GLY A 1 93 ? -12.723 -6.477 -3.042 1.00 69.56 93 GLY A CA 1
ATOM 691 C C . GLY A 1 93 ? -12.911 -5.147 -2.313 1.00 69.56 93 GLY A C 1
ATOM 692 O O . GLY A 1 93 ? -12.999 -5.117 -1.086 1.00 69.56 93 GLY A O 1
ATOM 693 N N . THR A 1 94 ? -13.049 -4.040 -3.042 1.00 66.62 94 THR A N 1
ATOM 694 C CA . THR A 1 94 ? -13.351 -2.719 -2.451 1.00 66.62 94 THR A CA 1
ATOM 695 C C . THR A 1 94 ? -14.782 -2.610 -1.916 1.00 66.62 94 THR A C 1
ATOM 697 O O . THR A 1 94 ? -15.030 -1.878 -0.964 1.00 66.62 94 THR A O 1
ATOM 700 N N . ALA A 1 95 ? -15.703 -3.449 -2.402 1.00 68.31 95 ALA A N 1
ATOM 701 C CA . ALA A 1 95 ? -17.065 -3.587 -1.869 1.00 68.31 95 ALA A CA 1
ATOM 702 C C . ALA A 1 95 ? -17.136 -4.092 -0.406 1.00 68.31 95 ALA A C 1
ATOM 704 O O . ALA A 1 95 ? -18.225 -4.201 0.153 1.00 68.31 95 ALA A O 1
ATOM 705 N N . GLY A 1 96 ? -15.998 -4.444 0.206 1.00 73.75 96 GLY A N 1
ATOM 706 C CA . GLY A 1 96 ? -15.913 -4.903 1.594 1.00 73.75 96 GLY A CA 1
ATOM 707 C C . GLY A 1 96 ? -15.848 -3.794 2.648 1.00 73.75 96 GLY A C 1
ATOM 708 O O . GLY A 1 96 ? -15.930 -4.118 3.828 1.00 73.75 96 GLY A O 1
ATOM 709 N N . PHE A 1 97 ? -15.706 -2.522 2.257 1.00 84.94 97 PHE A N 1
ATOM 710 C CA . PHE A 1 97 ? -15.569 -1.390 3.182 1.00 84.94 97 PHE A CA 1
ATOM 711 C C . PHE A 1 97 ? -16.940 -0.835 3.592 1.00 84.94 97 PHE A C 1
ATOM 713 O O . PHE A 1 97 ? -17.446 0.119 3.008 1.00 84.94 97 PHE A O 1
ATOM 720 N N . VAL A 1 98 ? -17.556 -1.473 4.589 1.00 91.31 98 VAL A N 1
ATOM 721 C CA . VAL A 1 98 ? -18.779 -0.979 5.254 1.00 91.31 98 VAL A CA 1
ATOM 722 C C . VAL A 1 98 ? -18.418 -0.057 6.416 1.00 91.31 98 VAL A C 1
ATOM 724 O O . VAL A 1 98 ? -19.086 0.944 6.645 1.00 91.31 98 VAL A O 1
ATOM 727 N N . VAL A 1 99 ? -17.348 -0.403 7.127 1.00 93.81 99 VAL A N 1
ATOM 728 C CA . VAL A 1 99 ? -16.781 0.374 8.225 1.00 93.81 99 VAL A CA 1
ATOM 729 C C . VAL A 1 99 ? -15.943 1.500 7.644 1.00 93.81 99 VAL A C 1
ATOM 731 O O . VAL A 1 99 ? -15.057 1.268 6.817 1.00 93.81 99 VAL A O 1
ATOM 734 N N . THR A 1 100 ? -16.205 2.715 8.097 1.00 94.00 100 THR A N 1
ATOM 735 C CA . THR A 1 100 ? -15.451 3.916 7.734 1.00 94.00 100 THR A CA 1
ATOM 736 C C . THR A 1 100 ? -14.088 3.966 8.431 1.00 94.00 100 THR A C 1
ATOM 738 O O . THR A 1 100 ? -13.840 3.279 9.424 1.00 94.00 100 THR A O 1
ATOM 741 N N . ALA A 1 101 ? -13.193 4.829 7.946 1.00 94.94 101 ALA A N 1
ATOM 742 C CA . ALA A 1 101 ? -11.908 5.083 8.598 1.00 94.94 101 ALA A CA 1
ATOM 743 C C . ALA A 1 101 ? -12.079 5.545 10.060 1.00 94.94 101 ALA A C 1
ATOM 745 O O . ALA A 1 101 ? -11.347 5.098 10.941 1.00 94.94 101 ALA A O 1
ATOM 746 N N . GLU A 1 102 ? -13.064 6.407 10.325 1.00 96.62 102 GLU A N 1
ATOM 747 C CA . GLU A 1 102 ? -13.355 6.939 11.662 1.00 96.62 102 GLU A CA 1
ATOM 748 C C . GLU A 1 102 ? -13.844 5.844 12.619 1.00 96.62 102 GLU A C 1
ATOM 750 O O . GLU A 1 102 ? -13.359 5.741 13.747 1.00 96.62 102 GLU A O 1
ATOM 755 N N . GLU A 1 103 ? -14.742 4.971 12.160 1.00 97.50 103 GLU A N 1
ATOM 756 C CA . GLU A 1 103 ? -15.217 3.827 12.946 1.00 97.50 103 GLU A CA 1
ATOM 757 C C . GLU A 1 103 ? -14.094 2.821 13.222 1.00 97.50 103 GLU A C 1
ATOM 759 O O . GLU A 1 103 ? -13.991 2.299 14.333 1.00 97.50 103 GLU A O 1
ATOM 764 N N . ALA A 1 104 ? -13.207 2.584 12.251 1.00 97.31 104 ALA A N 1
ATOM 765 C CA . ALA A 1 104 ? -12.031 1.746 12.458 1.00 97.31 104 ALA A CA 1
ATOM 766 C C . ALA A 1 104 ? -11.078 2.349 13.504 1.00 97.31 104 ALA A C 1
ATOM 768 O O . ALA A 1 104 ? -10.576 1.621 14.363 1.00 97.31 104 ALA A O 1
ATOM 769 N N . VAL A 1 105 ? -10.859 3.672 13.483 1.00 98.06 105 VAL A N 1
ATOM 770 C CA . VAL A 1 105 ? -10.078 4.378 14.514 1.00 98.06 105 VAL A CA 1
ATOM 771 C C . VAL A 1 105 ? -10.728 4.233 15.889 1.00 98.06 105 VAL A C 1
ATOM 773 O O . VAL A 1 105 ? -10.028 3.932 16.857 1.00 98.06 105 VAL A O 1
ATOM 776 N N . ALA A 1 106 ? -12.048 4.397 15.987 1.00 97.12 106 ALA A N 1
ATOM 777 C CA . ALA A 1 106 ? -12.772 4.229 17.244 1.00 97.12 106 ALA A CA 1
ATOM 778 C C . ALA A 1 106 ? -12.650 2.793 17.786 1.00 97.12 106 ALA A C 1
ATOM 780 O O . ALA A 1 106 ? -12.347 2.601 18.964 1.00 97.12 106 ALA A O 1
ATOM 781 N N . ALA A 1 107 ? -12.804 1.781 16.925 1.00 97.62 107 ALA A N 1
ATOM 782 C CA . ALA A 1 107 ? -12.626 0.377 17.294 1.00 97.62 107 ALA A CA 1
ATOM 783 C C . ALA A 1 107 ? -11.192 0.080 17.760 1.00 97.62 107 ALA A C 1
ATOM 785 O O . ALA A 1 107 ? -10.992 -0.600 18.770 1.00 97.62 107 ALA A O 1
ATOM 786 N N . ALA A 1 108 ? -10.190 0.627 17.065 1.00 97.56 108 ALA A N 1
ATOM 787 C CA . ALA A 1 108 ? -8.792 0.490 17.450 1.00 97.56 108 ALA A CA 1
ATOM 788 C C . ALA A 1 108 ? -8.525 1.111 18.827 1.00 97.56 108 ALA A C 1
ATOM 790 O O . ALA A 1 108 ? -7.983 0.437 19.697 1.00 97.56 108 ALA A O 1
ATOM 791 N N . ARG A 1 109 ? -8.963 2.352 19.068 1.00 96.44 109 ARG A N 1
ATOM 792 C CA . ARG A 1 109 ? -8.805 3.032 20.365 1.00 96.44 109 ARG A CA 1
ATOM 793 C C . ARG A 1 109 ? -9.490 2.284 21.504 1.00 96.44 109 ARG A C 1
ATOM 795 O O . ARG A 1 109 ? -8.875 2.065 22.546 1.00 96.44 109 ARG A O 1
ATOM 802 N N . ALA A 1 110 ? -10.708 1.793 21.278 1.00 96.25 110 ALA A N 1
ATOM 803 C CA . ALA A 1 110 ? -11.427 0.977 22.253 1.00 96.25 110 ALA A CA 1
ATOM 804 C C . ALA A 1 110 ? -10.671 -0.318 22.599 1.00 96.25 110 ALA A C 1
ATOM 806 O O . ALA A 1 110 ? -10.581 -0.691 23.768 1.00 96.25 110 ALA A O 1
ATOM 807 N N . ALA A 1 111 ? -10.084 -0.989 21.603 1.00 96.00 111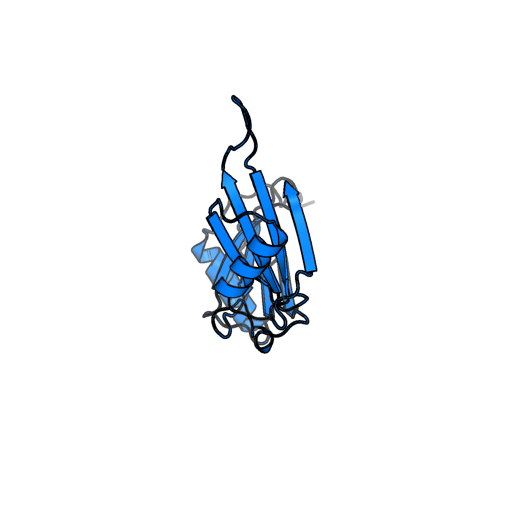 ALA A N 1
ATOM 808 C CA . ALA A 1 111 ? -9.288 -2.196 21.820 1.00 96.00 111 ALA A CA 1
ATOM 809 C C . ALA A 1 111 ? -7.942 -1.918 22.501 1.00 96.00 111 ALA A C 1
ATOM 811 O O . ALA A 1 111 ? -7.406 -2.772 23.212 1.00 96.00 111 ALA A O 1
ATOM 812 N N . ILE A 1 112 ? -7.387 -0.730 22.278 1.00 94.50 112 ILE A N 1
ATOM 813 C CA . ILE A 1 112 ? -6.171 -0.260 22.928 1.00 94.50 112 ILE A CA 1
ATOM 814 C C . ILE A 1 112 ? -6.432 0.097 24.394 1.00 94.50 112 ILE A C 1
ATOM 816 O O . ILE A 1 112 ? -5.603 -0.238 25.245 1.00 94.50 112 ILE A O 1
ATOM 820 N N . GLY A 1 113 ? -7.574 0.732 24.670 1.00 92.75 113 GLY A N 1
ATOM 821 C CA . GLY A 1 113 ? -7.9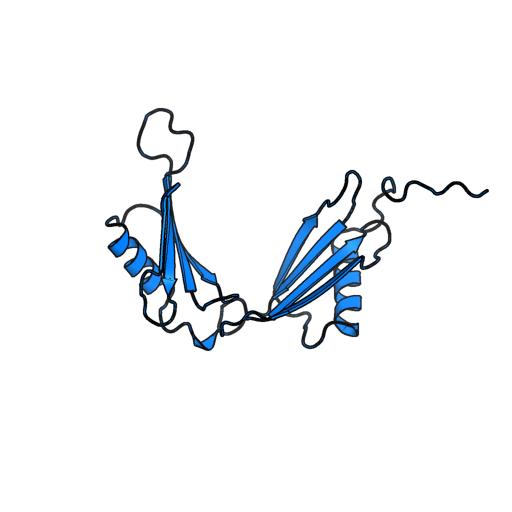04 1.356 25.950 1.00 92.75 113 GLY A CA 1
ATOM 822 C C . GLY A 1 113 ? -7.295 2.753 26.116 1.00 92.75 113 GLY A C 1
ATOM 823 O O . GLY A 1 113 ? -7.051 3.166 27.247 1.00 92.75 113 GLY A O 1
ATOM 824 N N . ASP A 1 114 ? -6.997 3.447 25.013 1.00 84.12 114 ASP A N 1
ATOM 825 C CA . ASP A 1 114 ? -6.351 4.764 25.007 1.00 84.12 114 ASP A CA 1
ATOM 826 C C . ASP A 1 114 ? -6.848 5.617 23.832 1.00 84.12 114 ASP A C 1
ATOM 828 O O . ASP A 1 114 ? -6.894 5.155 22.690 1.00 84.12 114 ASP A O 1
ATOM 832 N N . ASP A 1 115 ? -7.175 6.872 24.132 1.00 86.44 115 ASP A N 1
ATOM 833 C CA . ASP A 1 115 ? -7.665 7.875 23.184 1.00 86.44 115 ASP A CA 1
ATOM 834 C C . ASP A 1 115 ? -6.624 8.965 22.867 1.00 86.44 115 ASP A C 1
ATOM 836 O O . ASP A 1 115 ? -6.904 9.903 22.109 1.00 86.44 115 ASP A O 1
ATOM 840 N N . HIS A 1 116 ? -5.421 8.869 23.431 1.00 85.62 116 HIS A N 1
ATOM 841 C CA . HIS A 1 116 ? -4.327 9.791 23.160 1.00 85.62 116 HIS A CA 1
ATOM 842 C C . HIS A 1 116 ? -3.533 9.410 21.901 1.00 85.62 116 HIS A C 1
ATOM 844 O O . HIS A 1 116 ? -3.553 8.274 21.429 1.00 85.62 116 HIS A O 1
ATOM 850 N N . GLY A 1 117 ? -2.810 10.392 21.359 1.00 86.12 117 GLY A N 1
ATOM 851 C CA . GLY A 1 117 ? -2.003 10.227 20.153 1.00 86.12 117 GLY A CA 1
ATOM 852 C C . GLY A 1 117 ? -2.767 10.456 18.848 1.00 86.12 117 GLY A C 1
ATOM 853 O O . GLY A 1 117 ? -3.999 10.560 18.804 1.00 86.12 117 GLY A O 1
ATOM 854 N N . THR A 1 118 ? -2.003 10.558 17.767 1.00 93.19 118 THR A N 1
ATOM 855 C CA . THR A 1 118 ? -2.525 10.713 16.408 1.00 93.19 118 THR A CA 1
ATOM 856 C C . THR A 1 118 ? -2.857 9.336 15.856 1.00 93.19 118 THR A C 1
ATOM 858 O O . THR A 1 118 ? -2.011 8.446 15.868 1.00 93.19 118 THR A O 1
ATOM 861 N N . ALA A 1 119 ? -4.087 9.155 15.374 1.00 95.94 119 ALA A N 1
ATOM 862 C CA . ALA A 1 119 ? -4.535 7.902 14.781 1.00 95.94 119 ALA A CA 1
ATOM 863 C C . ALA A 1 119 ? -4.794 8.080 13.282 1.00 95.94 119 ALA A C 1
ATOM 865 O O . ALA A 1 119 ? -5.557 8.962 12.891 1.00 95.94 119 ALA A O 1
ATOM 866 N N . THR A 1 120 ? -4.204 7.210 12.465 1.00 96.38 120 THR A N 1
ATOM 867 C CA . THR A 1 120 ? -4.388 7.197 11.007 1.00 96.38 120 THR A CA 1
ATOM 868 C C . THR A 1 120 ? -4.844 5.815 10.568 1.00 96.38 120 THR A C 1
ATOM 870 O O . THR A 1 120 ? -4.201 4.823 10.913 1.00 96.38 120 THR A O 1
ATOM 873 N N . ALA A 1 121 ? -5.933 5.742 9.803 1.00 96.25 121 ALA A N 1
ATOM 874 C CA . ALA A 1 121 ? -6.432 4.503 9.214 1.00 96.25 121 ALA A CA 1
ATOM 875 C C . ALA A 1 121 ? -6.086 4.436 7.723 1.00 96.25 121 ALA A C 1
ATOM 877 O O . ALA A 1 121 ? -6.485 5.303 6.947 1.00 96.25 121 ALA A O 1
ATOM 878 N N . THR A 1 122 ? -5.382 3.379 7.326 1.00 94.50 122 THR A N 1
ATOM 879 C CA . THR A 1 122 ? -5.020 3.107 5.931 1.00 94.50 122 THR A CA 1
ATOM 880 C C . THR A 1 122 ? -5.778 1.873 5.442 1.00 94.50 122 THR A C 1
ATOM 882 O O . THR A 1 122 ? -5.721 0.836 6.113 1.00 94.50 122 THR A O 1
ATOM 885 N N . PRO A 1 123 ? -6.491 1.947 4.305 1.00 92.38 123 PRO A N 1
ATOM 886 C CA . PRO A 1 123 ? -7.192 0.797 3.751 1.00 92.38 123 PRO A CA 1
ATOM 887 C C . PRO A 1 123 ? -6.202 -0.180 3.105 1.00 92.38 123 PRO A C 1
ATOM 889 O O . PRO A 1 123 ? -5.250 0.224 2.440 1.00 92.38 123 PRO A O 1
ATOM 892 N N . ASP A 1 124 ? -6.458 -1.472 3.264 1.00 88.62 124 ASP A N 1
ATOM 893 C CA . ASP A 1 124 ? -5.771 -2.556 2.568 1.00 88.62 124 ASP A CA 1
ATOM 894 C C . ASP A 1 124 ? -6.820 -3.479 1.938 1.00 88.62 124 ASP A C 1
ATOM 896 O O . ASP A 1 124 ? -7.785 -3.897 2.580 1.00 88.62 124 ASP A O 1
ATOM 900 N N . THR A 1 125 ? -6.653 -3.731 0.645 1.00 86.38 125 THR A N 1
ATOM 901 C CA . THR A 1 125 ? -7.564 -4.485 -0.227 1.00 86.38 125 THR A CA 1
ATOM 902 C C . THR A 1 125 ? -6.850 -5.642 -0.920 1.00 86.38 125 THR A C 1
ATOM 904 O O . THR A 1 125 ? -7.393 -6.220 -1.861 1.00 86.38 125 THR A O 1
ATOM 907 N N . TRP A 1 126 ? -5.617 -5.965 -0.517 1.00 85.94 126 TRP A N 1
ATOM 908 C CA . TRP A 1 126 ? -4.838 -6.987 -1.205 1.00 85.94 126 TRP A CA 1
ATOM 909 C C . TRP A 1 126 ? -5.306 -8.400 -0.844 1.00 85.94 126 TRP A C 1
ATOM 911 O O . TRP A 1 126 ? -5.758 -9.142 -1.713 1.00 85.94 126 TRP A O 1
ATOM 921 N N . ASP A 1 127 ? -5.279 -8.759 0.440 1.00 84.25 127 ASP A N 1
ATOM 922 C CA . ASP A 1 127 ? -5.625 -10.116 0.893 1.00 84.25 127 ASP A CA 1
ATOM 923 C C . ASP A 1 127 ? -7.020 -10.196 1.517 1.00 84.25 127 ASP A C 1
ATOM 925 O O . ASP A 1 127 ? -7.806 -11.095 1.236 1.00 84.25 127 ASP A O 1
ATOM 929 N N . ILE A 1 128 ? -7.352 -9.223 2.359 1.00 85.94 128 ILE A N 1
ATOM 930 C CA . ILE A 1 128 ? -8.664 -9.056 2.988 1.00 85.94 128 ILE A CA 1
ATOM 931 C C . ILE A 1 128 ? -8.975 -7.564 3.029 1.00 85.94 128 ILE A C 1
ATOM 933 O O . ILE A 1 128 ? -8.059 -6.759 3.177 1.00 85.94 128 ILE A O 1
ATOM 937 N N . SER A 1 129 ? -10.248 -7.185 2.912 1.00 90.12 129 SER A N 1
ATOM 938 C CA . SER A 1 129 ? -10.661 -5.789 3.072 1.00 90.12 129 SER A CA 1
ATOM 939 C C . SER A 1 129 ? -10.508 -5.413 4.544 1.00 90.12 129 SER A C 1
ATOM 941 O O . SER A 1 129 ? -11.298 -5.845 5.386 1.00 90.12 129 SER A O 1
ATOM 943 N N . ARG A 1 130 ? -9.474 -4.643 4.874 1.00 93.19 130 ARG A N 1
ATOM 944 C CA . ARG A 1 130 ? -9.177 -4.251 6.255 1.00 93.19 130 ARG A CA 1
ATOM 945 C C . ARG A 1 130 ? -8.700 -2.813 6.347 1.00 93.19 130 ARG A C 1
ATOM 947 O O . ARG A 1 130 ? -8.135 -2.261 5.407 1.00 93.19 130 ARG A O 1
ATOM 954 N N . TRP A 1 131 ? -8.860 -2.249 7.531 1.00 94.94 131 TRP A N 1
ATOM 955 C CA . TRP A 1 131 ? -8.191 -1.031 7.951 1.00 94.94 131 TRP A CA 1
ATOM 956 C C . TRP A 1 131 ? -6.961 -1.385 8.774 1.00 94.94 131 TRP A C 1
ATOM 958 O O . TRP A 1 131 ? -7.037 -2.172 9.716 1.00 94.94 131 TRP A O 1
ATOM 968 N N . THR A 1 132 ? -5.828 -0.777 8.447 1.00 96.19 132 THR A N 1
ATOM 969 C CA . THR A 1 132 ? -4.672 -0.721 9.340 1.00 96.19 132 THR A CA 1
ATOM 970 C C . THR A 1 132 ? -4.687 0.627 10.037 1.00 96.19 132 THR A C 1
ATOM 972 O O . THR A 1 132 ? -4.428 1.652 9.409 1.00 96.19 132 THR A O 1
ATOM 975 N N . VAL A 1 133 ? -4.988 0.631 11.331 1.00 97.06 133 VAL A N 1
ATOM 976 C CA . VAL A 1 133 ? -4.956 1.829 12.167 1.00 97.06 133 VAL A CA 1
ATOM 977 C C . VAL A 1 133 ? -3.610 1.902 12.868 1.00 97.06 133 VAL A C 1
ATOM 979 O O . VAL A 1 133 ? -3.229 0.975 13.578 1.00 97.06 133 VAL A O 1
ATOM 982 N N . THR A 1 134 ? -2.888 2.999 12.673 1.00 96.69 134 THR A N 1
ATOM 983 C CA . THR A 1 134 ? -1.656 3.306 13.407 1.00 96.69 134 THR A CA 1
ATOM 984 C C . THR A 1 134 ? -1.955 4.419 14.399 1.00 96.69 134 THR A C 1
ATOM 986 O O . THR A 1 134 ? -2.412 5.483 13.988 1.00 96.69 134 THR A O 1
ATOM 989 N N . VAL A 1 135 ? -1.717 4.165 15.685 1.00 95.25 135 VAL A N 1
ATOM 990 C CA . VAL A 1 135 ? -1.814 5.148 16.767 1.00 95.25 135 VAL A CA 1
ATOM 991 C C . VAL A 1 135 ? -0.401 5.489 17.220 1.00 95.25 135 VAL A C 1
ATOM 993 O O . VAL A 1 135 ? 0.305 4.628 17.742 1.00 95.25 135 VAL A O 1
ATOM 996 N N . ASP A 1 136 ? 0.002 6.734 16.996 1.00 92.75 136 ASP A N 1
ATOM 997 C CA . ASP A 1 136 ? 1.306 7.274 17.374 1.00 92.75 136 ASP A CA 1
ATOM 998 C C . ASP A 1 136 ? 1.142 8.238 18.551 1.00 92.75 136 ASP A C 1
ATOM 1000 O O . ASP A 1 136 ? 0.458 9.264 18.454 1.00 92.75 136 ASP A O 1
ATOM 1004 N N . ARG A 1 137 ? 1.761 7.896 19.682 1.00 89.31 137 ARG A N 1
ATOM 1005 C CA . ARG A 1 137 ? 1.740 8.711 20.906 1.00 89.31 137 ARG A CA 1
ATOM 1006 C C . ARG A 1 137 ? 2.955 9.633 21.014 1.00 89.31 137 ARG A C 1
ATOM 1008 O O . ARG A 1 137 ? 3.048 10.410 21.962 1.00 89.31 137 ARG A O 1
ATOM 1015 N N . GLY A 1 138 ? 3.865 9.588 20.046 1.00 83.88 138 GLY A N 1
ATOM 1016 C CA . GLY A 1 138 ? 5.142 10.282 20.064 1.00 83.88 138 GLY A CA 1
ATOM 1017 C C . GLY A 1 138 ? 6.153 9.626 21.007 1.00 83.88 138 GLY A C 1
ATOM 1018 O O . GLY A 1 138 ? 6.060 8.451 21.363 1.00 83.88 138 GLY A O 1
ATOM 1019 N N . LEU A 1 139 ? 7.153 10.403 21.424 1.00 79.38 139 LEU A N 1
ATOM 1020 C CA . LEU A 1 139 ? 8.186 9.962 22.365 1.00 79.38 139 LEU A CA 1
ATOM 1021 C C . LEU A 1 139 ? 7.659 10.040 23.804 1.00 79.38 139 LEU A C 1
ATOM 1023 O O . LEU A 1 139 ? 7.965 10.974 24.547 1.00 79.38 139 LEU A O 1
ATOM 1027 N N . THR A 1 140 ? 6.830 9.081 24.208 1.00 64.81 140 THR A N 1
ATOM 1028 C CA . THR A 1 140 ? 6.269 9.040 25.566 1.00 64.81 140 THR A CA 1
ATOM 1029 C C . THR A 1 140 ? 6.955 7.999 26.444 1.00 64.81 140 THR A C 1
ATOM 1031 O O . THR A 1 140 ? 7.187 6.871 26.025 1.00 64.81 140 THR A O 1
ATOM 1034 N N . GLY A 1 141 ? 7.227 8.357 27.705 1.00 56.94 141 GLY A N 1
ATOM 1035 C CA . GLY A 1 141 ? 7.438 7.384 28.784 1.00 56.94 141 GLY A CA 1
ATOM 1036 C C . GLY A 1 141 ? 8.715 7.526 29.612 1.00 56.94 141 GLY A C 1
ATOM 1037 O O . GLY A 1 141 ? 8.700 7.075 30.756 1.00 56.94 141 GLY A O 1
ATOM 1038 N N . ARG A 1 142 ? 9.802 8.141 29.110 1.00 51.16 142 ARG A N 1
ATOM 1039 C CA . ARG A 1 142 ? 11.053 8.370 29.877 1.00 51.16 142 ARG A CA 1
ATOM 1040 C C . ARG A 1 142 ? 11.858 9.563 29.340 1.00 51.16 142 ARG A C 1
ATOM 1042 O O . ARG A 1 142 ? 11.876 9.766 28.127 1.00 51.16 142 ARG A O 1
ATOM 1049 N N . PRO A 1 143 ? 12.589 10.306 30.194 1.00 53.91 143 PRO A N 1
ATOM 1050 C CA . PRO A 1 143 ? 13.675 11.164 29.727 1.00 53.91 143 PRO A CA 1
ATOM 1051 C C . PRO A 1 143 ? 14.680 10.313 28.934 1.00 53.91 143 PRO A C 1
ATOM 1053 O O . PRO A 1 143 ? 15.196 9.333 29.470 1.00 53.91 143 PRO A O 1
ATOM 1056 N N . GLY A 1 144 ? 14.919 10.658 27.666 1.00 64.12 144 GLY A N 1
ATOM 1057 C CA . GLY A 1 144 ? 15.799 9.897 26.769 1.00 64.12 144 GLY A CA 1
ATOM 1058 C C . GLY A 1 144 ? 15.123 8.771 25.975 1.00 64.12 144 GLY A C 1
ATOM 1059 O O . GLY A 1 144 ? 15.810 7.854 25.545 1.00 64.12 144 GLY A O 1
ATOM 1060 N N . ALA A 1 145 ? 13.798 8.794 25.791 1.00 66.81 145 ALA A N 1
ATOM 1061 C CA . ALA A 1 145 ? 13.145 7.880 24.852 1.00 66.81 145 ALA A CA 1
ATOM 1062 C C . ALA A 1 145 ? 13.597 8.176 23.408 1.00 66.81 145 ALA A C 1
ATOM 1064 O O . ALA A 1 145 ? 13.392 9.279 22.907 1.00 66.81 145 ALA A O 1
ATOM 1065 N N . GLU A 1 146 ? 14.204 7.183 22.755 1.00 73.06 146 GLU A N 1
ATOM 1066 C CA . GLU A 1 146 ? 14.700 7.271 21.370 1.00 73.06 146 GLU A CA 1
ATOM 1067 C C . GLU A 1 146 ? 13.736 6.635 20.354 1.00 73.06 146 GLU A C 1
ATOM 1069 O O . GLU A 1 146 ? 13.911 6.794 19.148 1.00 73.06 146 GLU A O 1
ATOM 1074 N N . THR A 1 147 ? 12.712 5.917 20.826 1.00 77.12 147 THR A N 1
ATOM 1075 C CA . THR A 1 147 ? 11.758 5.187 19.981 1.00 77.12 147 THR A CA 1
ATOM 1076 C C . THR A 1 147 ? 10.337 5.703 20.221 1.00 77.12 147 THR A C 1
ATOM 1078 O O . THR A 1 147 ? 9.948 5.849 21.384 1.00 77.12 147 THR A O 1
ATOM 1081 N N . PRO A 1 148 ? 9.570 6.014 19.160 1.00 81.38 148 PRO A N 1
ATOM 1082 C CA . PRO A 1 148 ? 8.175 6.428 19.292 1.00 81.38 148 PRO A CA 1
ATOM 1083 C C . PRO A 1 148 ? 7.303 5.269 19.796 1.00 81.38 148 PRO A C 1
ATOM 1085 O O . PRO A 1 148 ? 7.501 4.133 19.375 1.00 81.38 148 PRO A O 1
ATOM 1088 N N . 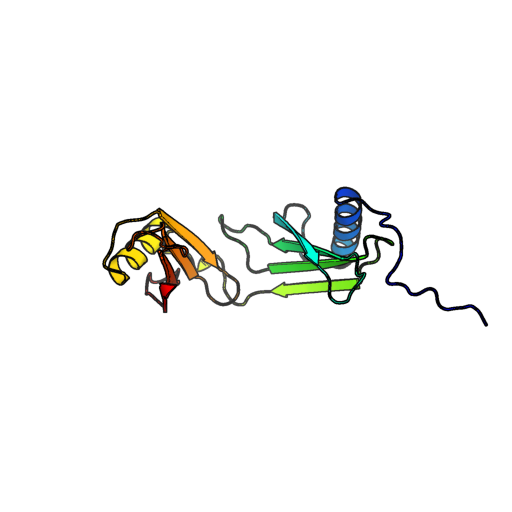ASP A 1 149 ? 6.339 5.558 20.680 1.00 87.81 149 ASP A N 1
ATOM 1089 C CA . ASP A 1 149 ? 5.333 4.576 21.117 1.00 87.81 149 ASP A CA 1
ATOM 1090 C C . ASP A 1 149 ? 4.248 4.490 20.042 1.00 87.81 149 ASP A C 1
ATOM 1092 O O . ASP A 1 149 ? 3.363 5.351 19.948 1.00 87.81 149 ASP A O 1
ATOM 1096 N N . VAL A 1 150 ? 4.357 3.450 19.215 1.00 91.44 150 VAL A N 1
ATOM 1097 C CA . VAL A 1 150 ? 3.463 3.225 18.083 1.00 91.44 150 VAL A CA 1
ATOM 1098 C C . VAL A 1 150 ? 2.753 1.899 18.264 1.00 91.44 150 VAL A C 1
ATOM 1100 O O . VAL A 1 150 ? 3.364 0.841 18.422 1.00 91.44 150 VAL A O 1
ATOM 1103 N N . GLU A 1 151 ? 1.432 1.941 18.163 1.00 94.81 151 GLU A N 1
ATOM 1104 C CA . GLU A 1 151 ? 0.609 0.745 18.163 1.00 94.81 151 GLU A CA 1
ATOM 1105 C C . GLU A 1 151 ? -0.186 0.639 16.869 1.00 94.81 151 GLU A C 1
ATOM 1107 O O . GLU A 1 151 ? -0.822 1.592 16.420 1.00 94.81 151 GLU A O 1
ATOM 1112 N N . ARG A 1 152 ? -0.145 -0.542 16.257 1.00 96.62 152 ARG A N 1
ATOM 1113 C CA . ARG A 1 152 ? -0.853 -0.846 15.020 1.00 96.62 152 ARG A CA 1
ATOM 1114 C C . ARG A 1 152 ? -1.948 -1.862 15.295 1.00 96.62 152 ARG A C 1
ATOM 1116 O O . ARG A 1 152 ? -1.686 -2.933 15.839 1.00 96.62 152 ARG A O 1
ATOM 1123 N N . VAL A 1 153 ? -3.164 -1.541 14.879 1.00 97.31 153 VAL A N 1
ATOM 1124 C CA . VAL A 1 153 ? -4.341 -2.403 14.998 1.00 97.31 153 VAL A CA 1
ATOM 1125 C C . VAL A 1 153 ? -4.886 -2.667 13.606 1.00 97.31 153 VAL A C 1
ATOM 1127 O O . VAL A 1 153 ? -5.038 -1.741 12.812 1.00 97.31 153 VAL A O 1
ATOM 1130 N N . THR A 1 154 ? -5.181 -3.925 13.297 1.00 97.19 154 THR A N 1
ATOM 1131 C CA . THR A 1 154 ? -5.897 -4.273 12.068 1.00 97.19 154 THR A CA 1
ATOM 1132 C C . THR A 1 154 ? -7.364 -4.523 12.391 1.00 97.19 154 THR A C 1
ATOM 1134 O O . THR A 1 154 ? -7.687 -5.226 13.349 1.00 97.19 154 THR A O 1
ATOM 1137 N N . VAL A 1 155 ? -8.254 -3.915 11.611 1.00 96.94 155 VAL A N 1
ATOM 1138 C CA . VAL A 1 155 ? -9.707 -3.960 11.798 1.00 96.94 155 VAL A CA 1
ATOM 1139 C C . VAL A 1 155 ? -10.344 -4.456 10.507 1.00 96.94 155 VAL A C 1
ATOM 1141 O O . VAL A 1 155 ? -10.039 -3.953 9.428 1.00 96.94 155 VAL A O 1
ATOM 1144 N N . ASP A 1 156 ? -11.223 -5.445 10.603 1.00 94.94 156 ASP A N 1
ATOM 1145 C CA . ASP A 1 156 ? -11.995 -5.943 9.470 1.00 94.94 156 ASP A CA 1
ATOM 1146 C C . ASP A 1 156 ? -12.902 -4.833 8.922 1.00 94.94 156 ASP A C 1
ATOM 1148 O O . ASP A 1 156 ? -13.731 -4.279 9.648 1.00 94.94 156 ASP A O 1
ATOM 1152 N N . ALA A 1 157 ? -12.759 -4.503 7.636 1.00 93.44 157 ALA A N 1
ATOM 1153 C CA . ALA A 1 157 ? -13.453 -3.358 7.045 1.00 93.44 157 ALA A CA 1
ATOM 1154 C C . ALA A 1 157 ? -14.959 -3.591 6.850 1.00 93.44 157 ALA A C 1
ATOM 1156 O O . ALA A 1 157 ? -15.690 -2.658 6.517 1.00 93.44 157 ALA A O 1
ATOM 1157 N N . ARG A 1 158 ? -15.444 -4.820 7.061 1.00 92.44 158 ARG A N 1
ATOM 1158 C CA . ARG A 1 158 ? -16.857 -5.173 6.905 1.00 92.44 158 ARG A CA 1
ATOM 1159 C C . ARG A 1 158 ? -17.610 -5.186 8.229 1.00 92.44 158 ARG A C 1
ATOM 1161 O O . ARG A 1 158 ? -18.768 -4.785 8.271 1.00 92.44 158 ARG A O 1
ATOM 1168 N N . SER A 1 159 ? -16.982 -5.698 9.280 1.00 94.38 159 SER A N 1
ATOM 1169 C CA . SER A 1 159 ? -17.609 -5.958 10.581 1.00 94.38 159 SER A CA 1
ATOM 1170 C C . SER A 1 159 ? -17.127 -5.037 11.696 1.00 94.38 159 SER A C 1
ATOM 1172 O O . SER A 1 159 ? -17.803 -4.924 12.714 1.00 94.38 159 SER A O 1
ATOM 1174 N N . GLY A 1 160 ? -15.959 -4.410 11.538 1.00 95.50 160 GLY A N 1
ATOM 1175 C CA . GLY A 1 160 ? -15.331 -3.601 12.584 1.00 95.50 160 GLY A CA 1
ATOM 1176 C C . GLY A 1 160 ? -14.625 -4.442 13.647 1.00 95.50 160 GLY A C 1
ATOM 1177 O O . GLY A 1 160 ? -14.148 -3.905 14.644 1.00 95.50 160 GLY A O 1
ATOM 1178 N N . ALA A 1 161 ? -14.546 -5.762 13.454 1.00 96.56 161 ALA A N 1
ATOM 1179 C CA . ALA A 1 161 ? -13.843 -6.650 14.364 1.00 96.56 161 ALA A CA 1
ATOM 1180 C C . ALA A 1 161 ? -12.331 -6.394 14.320 1.00 96.56 161 ALA A C 1
ATOM 1182 O O . ALA A 1 161 ? -11.735 -6.288 13.248 1.00 96.56 161 ALA A O 1
ATOM 1183 N N . VAL A 1 162 ? -11.691 -6.348 15.487 1.00 97.06 162 VAL A N 1
ATOM 1184 C CA . VAL A 1 162 ? -10.229 -6.290 15.576 1.00 97.06 162 VAL A CA 1
ATOM 1185 C C . VAL A 1 162 ? -9.649 -7.654 15.217 1.00 97.06 162 VAL A C 1
ATOM 1187 O O . VAL A 1 162 ? -9.971 -8.660 15.845 1.00 97.06 162 VAL A O 1
ATOM 1190 N N . LEU A 1 163 ? -8.784 -7.674 14.206 1.00 95.50 163 LEU A N 1
ATOM 1191 C CA . LEU A 1 163 ? -8.144 -8.878 13.680 1.00 95.50 163 LEU A CA 1
ATOM 1192 C C . LEU A 1 163 ? -6.769 -9.112 14.313 1.00 95.50 163 LEU A C 1
ATOM 1194 O O . LEU A 1 163 ? -6.392 -10.250 14.586 1.00 95.50 163 LEU A O 1
ATOM 1198 N N . SER A 1 164 ? -6.010 -8.043 14.556 1.00 96.06 164 SER A N 1
ATOM 1199 C CA . SER A 1 164 ? -4.715 -8.113 15.233 1.00 96.06 164 SER A CA 1
ATOM 1200 C C . SER A 1 164 ? -4.324 -6.783 15.870 1.00 96.06 164 SER A C 1
ATOM 1202 O O . SER A 1 164 ? -4.841 -5.724 15.513 1.00 96.06 164 SER A O 1
ATOM 1204 N N . ARG A 1 165 ? -3.378 -6.848 16.809 1.00 95.62 165 ARG A N 1
ATOM 1205 C CA . ARG A 1 165 ? -2.778 -5.703 17.497 1.00 95.62 165 ARG A CA 1
ATOM 1206 C C . ARG A 1 165 ? -1.289 -5.966 17.693 1.00 95.62 165 ARG A C 1
ATOM 1208 O O . ARG A 1 165 ? -0.920 -7.037 18.171 1.00 95.62 165 ARG A O 1
ATOM 1215 N N . THR A 1 166 ? -0.464 -4.976 17.379 1.00 94.62 166 THR A N 1
ATOM 1216 C CA . T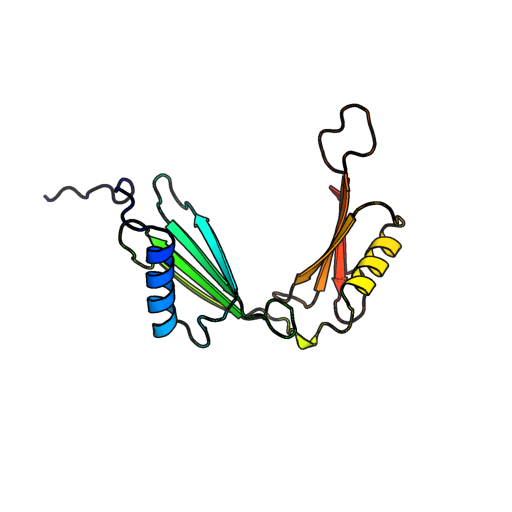HR A 1 166 ? 0.990 -5.033 17.545 1.00 94.62 166 THR A CA 1
ATOM 1217 C C . THR A 1 166 ? 1.485 -3.718 18.125 1.00 94.62 166 THR A C 1
ATOM 1219 O O . THR A 1 166 ? 1.176 -2.659 17.584 1.00 94.62 166 THR A O 1
ATOM 1222 N N . LYS A 1 167 ? 2.275 -3.792 19.198 1.00 89.25 167 LYS A N 1
ATOM 1223 C CA . LYS A 1 167 ? 2.949 -2.642 19.803 1.00 89.25 167 LYS A CA 1
ATOM 1224 C C . LYS A 1 167 ? 4.437 -2.661 19.456 1.00 89.25 167 LYS A C 1
ATOM 1226 O O . LYS A 1 167 ? 5.042 -3.734 19.457 1.00 89.25 167 LYS A O 1
ATOM 1231 N N . SER A 1 168 ? 4.991 -1.486 19.182 1.00 78.94 168 SER A N 1
ATOM 1232 C CA . SER A 1 168 ? 6.408 -1.236 18.895 1.00 78.94 168 SER A CA 1
ATOM 1233 C C . SER A 1 168 ? 6.918 -0.057 19.707 1.00 78.94 168 SER A C 1
ATOM 1235 O O . SER A 1 168 ? 6.118 0.882 19.922 1.00 78.94 168 SER A O 1
#

Radius of gyration: 20.98 Å; chains: 1; bounding box: 56×24×58 Å

Sequence (168 aa):
MRQAQDSTSGELSLDAAEVRAAAEEFVGRNGPGWSADWEVAEESVSHVAGDAVTLLRWRPTEAGHPGVREVTVEVDRRTGAVTYLSAARGTAGTAGFVVTAEEAVAAARAAIGDDHGTATATPDTWDISRWTVTVDRGLTGRPGAETPDVERVTVDARSGAVLSRTKS

Secondary structure (DSSP, 8-state):
------TTSPPP---HHHHHHHHHHHHHHH-TT--TTSEEEEEEE-SSTT--EEEEEEE-EETTEE-SEEEEEEEETTT--EEEEEEEE-SS-GGG--S-HHHHHHHHHHHHT---SEEEEEEE-SSS-EEEEEEE--S-SSTT--S--EEEEEEETTT--EEEEEE-

Foldseek 3Di:
DDDDDPPLADDQDADPVRLVVLVCVVCVVPPPPDDPPFDKDWDQDDPDHSFGKIKIKGFHQDPNATAQWIWIWIARRRPSDTPDIDIDGAPFGPVQQPDDQVLLQVLVCVVVVHDAADWGWHFDGRHATKTWIKGWNQQDDDDPRPDTWIKIWIARRRPRDTPDIDTD